Protein AF-A0A1G4PF04-F1 (afdb_monomer)

Solvent-accessible surface area (backbone atoms only — not comparable to full-atom values): 3102 Å² total; per-residue (Å²): 131,81,68,65,90,79,39,70,87,77,48,76,87,54,79,91,76,52,71,66,59,54,50,51,47,54,53,51,53,54,52,50,52,54,49,51,52,50,50,51,53,49,53,49,56,63,73,76,104

Mean predicted aligned error: 7.52 Å

Organism: NCBI:txid624147

Structure (mmCIF, N/CA/C/O backbone):
data_AF-A0A1G4PF04-F1
#
_entry.id   AF-A0A1G4PF04-F1
#
loop_
_atom_site.group_PDB
_atom_site.id
_atom_site.type_symbol
_atom_site.label_atom_id
_atom_site.label_alt_id
_atom_site.label_comp_id
_atom_site.label_asym_id
_atom_site.label_entity_id
_atom_site.label_seq_id
_atom_site.pdbx_PDB_ins_code
_atom_site.Cartn_x
_atom_site.Cartn_y
_atom_site.Cartn_z
_atom_site.occupancy
_atom_site.B_iso_or_equiv
_atom_site.auth_seq_id
_atom_site.auth_comp_id
_atom_site.auth_asym_id
_atom_site.auth_atom_id
_atom_site.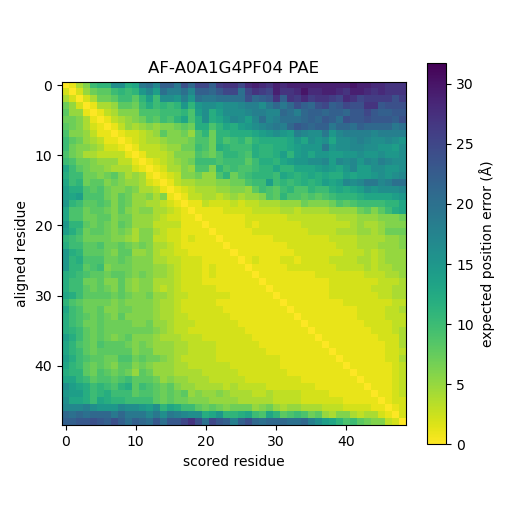pdbx_PDB_model_num
ATOM 1 N N . MET A 1 1 ? 10.208 21.513 -23.541 1.00 51.56 1 MET A N 1
ATOM 2 C CA . MET A 1 1 ? 9.713 20.182 -23.133 1.00 51.56 1 MET A CA 1
ATOM 3 C C . MET A 1 1 ? 10.884 19.230 -23.263 1.00 51.56 1 MET A C 1
ATOM 5 O O . MET A 1 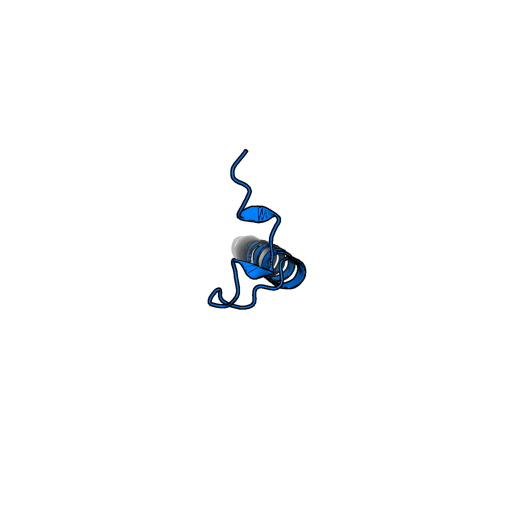1 ? 11.556 19.297 -24.281 1.00 51.56 1 MET A O 1
ATOM 9 N N . ASN A 1 2 ? 11.196 18.468 -22.214 1.00 57.00 2 ASN A N 1
ATOM 10 C CA . ASN A 1 2 ? 12.232 17.441 -22.285 1.00 57.00 2 ASN A CA 1
ATOM 11 C C . ASN A 1 2 ? 11.704 16.309 -23.177 1.00 57.00 2 ASN A C 1
ATOM 13 O O . ASN A 1 2 ? 10.702 15.687 -22.833 1.00 57.00 2 ASN A O 1
ATOM 17 N N . ASP A 1 3 ? 12.340 16.106 -24.326 1.00 61.88 3 ASP A N 1
ATOM 18 C CA . ASP A 1 3 ? 11.954 15.109 -25.331 1.00 61.88 3 ASP A CA 1
ATOM 19 C C . ASP A 1 3 ? 12.172 13.666 -24.842 1.00 61.88 3 ASP A C 1
ATOM 21 O O . ASP A 1 3 ? 11.650 12.727 -25.434 1.00 61.88 3 ASP A O 1
ATOM 25 N N . SER A 1 4 ? 12.909 13.470 -23.737 1.00 63.28 4 SER A N 1
ATOM 26 C CA . SER A 1 4 ? 13.271 12.132 -23.268 1.00 63.28 4 SER A CA 1
ATOM 27 C C . SER A 1 4 ? 12.047 11.290 -22.898 1.00 63.28 4 SER A C 1
ATOM 29 O O . SER A 1 4 ? 11.916 10.178 -23.380 1.00 63.28 4 SER A O 1
ATOM 31 N N . THR A 1 5 ? 11.074 11.839 -22.161 1.00 67.38 5 THR A N 1
ATOM 32 C CA . THR A 1 5 ? 9.924 11.081 -21.622 1.00 67.38 5 THR A CA 1
ATOM 33 C 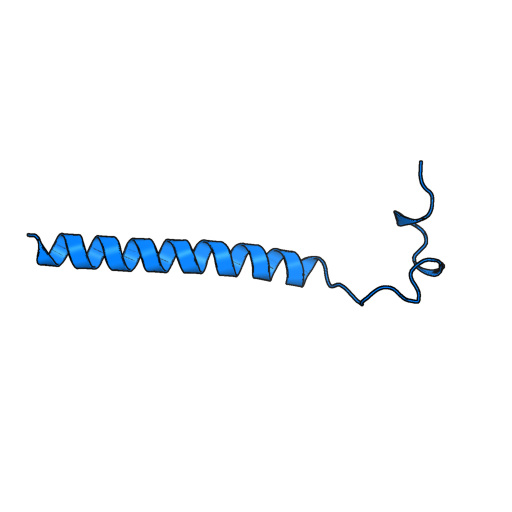C . THR A 1 5 ? 9.041 10.410 -22.686 1.00 67.38 5 THR A C 1
ATOM 35 O O . THR A 1 5 ? 8.256 9.527 -22.356 1.00 67.38 5 THR A O 1
ATOM 38 N N . ARG A 1 6 ? 9.113 10.839 -23.951 1.00 67.38 6 ARG A N 1
ATOM 39 C CA . ARG A 1 6 ? 8.265 10.332 -25.044 1.00 67.38 6 ARG A CA 1
ATOM 40 C C . ARG A 1 6 ? 8.990 9.438 -26.048 1.00 67.38 6 ARG A C 1
ATOM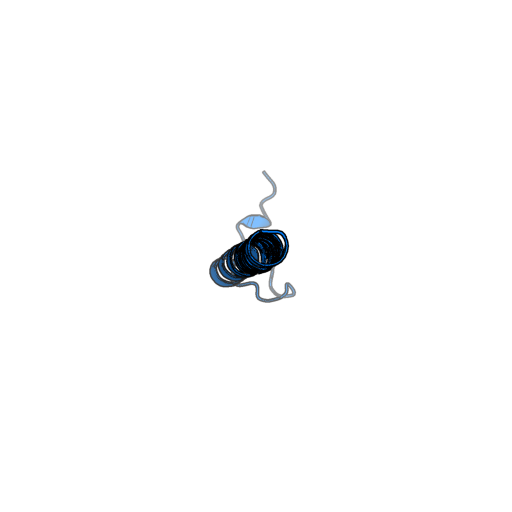 42 O O . ARG A 1 6 ? 8.318 8.886 -26.915 1.00 67.38 6 ARG A O 1
ATOM 49 N N . ASN A 1 7 ? 10.301 9.275 -25.908 1.00 77.56 7 ASN A N 1
ATOM 50 C CA . ASN A 1 7 ? 11.150 8.594 -26.880 1.00 77.56 7 ASN A CA 1
ATOM 51 C C . ASN A 1 7 ? 11.681 7.289 -26.262 1.00 77.56 7 ASN A C 1
ATOM 53 O O . ASN A 1 7 ? 12.770 7.297 -25.686 1.00 77.56 7 ASN A O 1
ATOM 57 N N . PRO A 1 8 ? 10.927 6.170 -26.315 1.00 75.00 8 PRO A N 1
ATOM 58 C CA . PRO A 1 8 ? 11.292 4.910 -25.654 1.00 75.00 8 PRO A CA 1
ATOM 59 C C . PRO A 1 8 ? 12.658 4.355 -26.093 1.00 75.00 8 PRO A C 1
ATOM 61 O O . PRO A 1 8 ? 13.320 3.656 -25.330 1.00 75.00 8 PRO A O 1
ATOM 64 N N . GLU A 1 9 ? 13.128 4.719 -27.284 1.00 78.69 9 GLU A N 1
ATOM 65 C CA . GLU A 1 9 ? 14.469 4.431 -27.793 1.00 78.69 9 GLU A CA 1
ATOM 66 C C . GLU A 1 9 ? 15.610 5.095 -27.002 1.00 78.69 9 GLU A C 1
ATOM 68 O O . GLU A 1 9 ? 16.763 4.701 -27.154 1.00 78.69 9 GLU A O 1
ATOM 73 N N . LEU A 1 10 ? 15.317 6.081 -26.149 1.00 81.75 10 LEU A N 1
ATOM 74 C CA . LEU A 1 10 ? 16.287 6.702 -25.240 1.00 81.75 10 LEU A CA 1
ATOM 75 C C . LEU A 1 10 ? 16.336 6.009 -23.866 1.00 81.75 10 LEU A C 1
ATOM 77 O O . LEU A 1 10 ? 17.241 6.279 -23.081 1.00 81.75 10 LEU A O 1
ATOM 81 N N . HIS A 1 11 ? 15.408 5.085 -23.594 1.00 77.25 11 HIS A N 1
ATOM 82 C CA . HIS A 1 11 ? 15.199 4.426 -22.298 1.00 77.25 11 HIS A CA 1
ATOM 83 C C . HIS A 1 11 ? 15.611 2.939 -22.330 1.00 77.25 11 HIS A C 1
ATOM 85 O O . HIS A 1 11 ? 15.094 2.109 -21.590 1.00 77.25 11 HIS A O 1
ATOM 91 N N . VAL A 1 12 ? 16.566 2.577 -23.197 1.00 78.50 12 VAL A N 1
ATOM 92 C CA . VAL A 1 12 ? 16.982 1.178 -23.457 1.00 78.50 12 VAL A CA 1
ATOM 93 C C . VAL A 1 12 ? 17.631 0.504 -22.241 1.00 78.50 12 VAL A C 1
ATOM 95 O O . VAL A 1 12 ? 17.602 -0.718 -22.122 1.00 78.50 12 VAL A O 1
ATOM 98 N N . TYR A 1 13 ? 18.216 1.297 -21.342 1.00 82.62 13 TYR A N 1
ATOM 99 C CA . TYR A 1 13 ? 18.864 0.818 -20.116 1.00 82.62 13 TYR A CA 1
ATOM 100 C C . TYR A 1 13 ? 18.022 1.051 -18.857 1.00 82.62 13 TYR A C 1
ATOM 102 O O . TYR A 1 13 ? 18.504 0.791 -17.755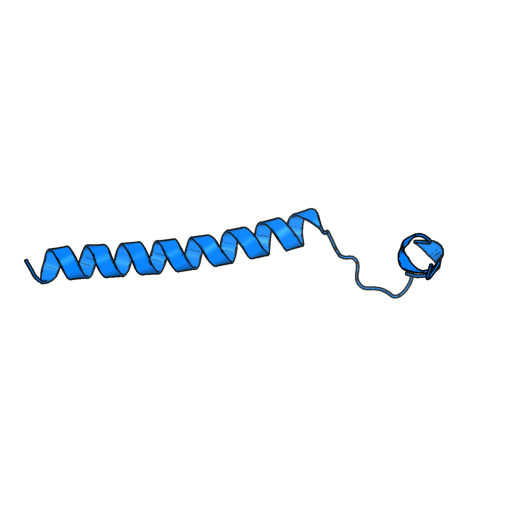 1.00 82.62 13 TYR A O 1
ATOM 110 N N . GLU A 1 14 ? 16.798 1.564 -18.996 1.00 80.38 14 GLU A N 1
ATOM 111 C CA . GLU A 1 14 ? 15.904 1.712 -17.853 1.00 80.38 14 GLU A CA 1
ATOM 112 C C . GLU A 1 14 ? 15.266 0.375 -17.488 1.00 80.38 14 GLU A C 1
ATOM 114 O O . GLU A 1 14 ? 15.024 -0.492 -18.332 1.00 80.38 14 GLU A O 1
ATOM 119 N N . GLU A 1 15 ? 15.010 0.196 -16.195 1.00 80.38 15 GLU A N 1
ATOM 120 C CA . GLU A 1 15 ? 14.289 -0.972 -15.715 1.00 80.38 15 GLU A CA 1
ATOM 121 C C . GLU A 1 15 ? 12.903 -1.010 -16.357 1.00 80.38 15 GLU A C 1
ATOM 123 O O . GLU A 1 15 ? 12.186 -0.007 -16.400 1.00 80.38 15 GLU A O 1
ATOM 128 N N . LYS A 1 16 ? 12.519 -2.188 -16.856 1.00 78.12 16 LYS A N 1
ATOM 129 C CA . LYS A 1 16 ? 11.178 -2.391 -17.387 1.00 78.12 16 LYS A CA 1
ATOM 130 C C . LYS A 1 16 ? 10.177 -2.203 -16.249 1.00 78.12 16 LYS A C 1
ATOM 132 O O . LYS A 1 16 ? 10.021 -3.087 -15.412 1.00 78.12 16 LYS A O 1
ATOM 137 N N . ARG A 1 17 ? 9.482 -1.071 -16.259 1.00 81.00 17 ARG A N 1
ATOM 138 C CA . ARG A 1 17 ? 8.396 -0.769 -15.329 1.00 81.00 17 ARG A CA 1
ATOM 139 C C . ARG A 1 17 ? 7.051 -0.984 -16.004 1.00 81.00 17 ARG A C 1
ATOM 141 O O . ARG A 1 17 ? 6.879 -0.670 -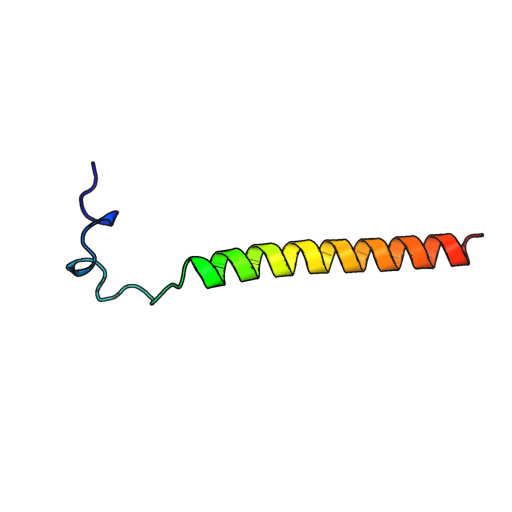17.181 1.00 81.00 17 ARG A O 1
ATOM 148 N N . ASP A 1 18 ? 6.118 -1.560 -15.259 1.00 88.81 18 ASP A N 1
ATOM 149 C CA . ASP A 1 18 ? 4.729 -1.720 -15.674 1.00 88.81 18 ASP A CA 1
ATOM 150 C C . ASP A 1 18 ? 3.883 -0.791 -14.808 1.00 88.81 18 ASP A C 1
ATOM 152 O O . ASP A 1 18 ? 3.587 -1.095 -13.652 1.00 88.81 18 ASP A O 1
ATOM 156 N N . ASP A 1 19 ? 3.513 0.359 -15.371 1.00 88.38 19 ASP A N 1
ATOM 157 C CA . ASP A 1 19 ? 2.78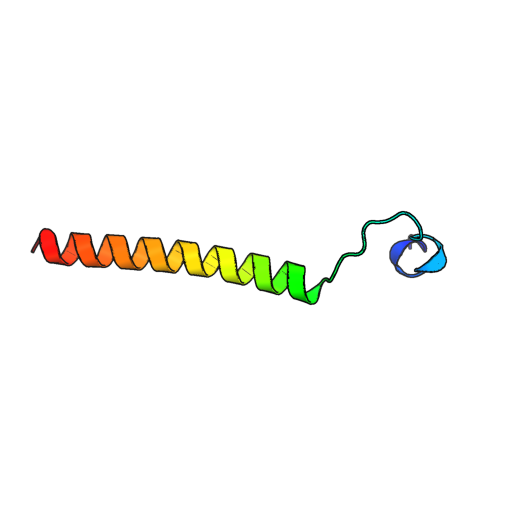4 1.402 -14.648 1.00 88.38 19 ASP A CA 1
ATOM 158 C C . ASP A 1 19 ? 1.457 0.894 -14.067 1.00 88.38 19 ASP A C 1
ATOM 160 O O . ASP A 1 19 ? 1.018 1.362 -13.015 1.00 88.38 19 ASP A O 1
ATOM 164 N N . PHE A 1 20 ? 0.810 -0.079 -14.717 1.00 92.44 20 PHE A N 1
ATOM 165 C CA . PHE A 1 20 ? -0.442 -0.634 -14.218 1.00 92.44 20 PHE A CA 1
ATOM 166 C C . PHE A 1 20 ? -0.202 -1.488 -12.973 1.00 92.44 20 PHE A C 1
ATOM 168 O O . PHE A 1 20 ? -0.911 -1.336 -11.976 1.00 92.44 20 PHE A O 1
ATOM 175 N N . ILE A 1 21 ? 0.809 -2.357 -13.012 1.00 94.25 21 ILE A N 1
ATOM 176 C CA . ILE A 1 21 ? 1.166 -3.210 -11.875 1.00 94.25 21 ILE A CA 1
A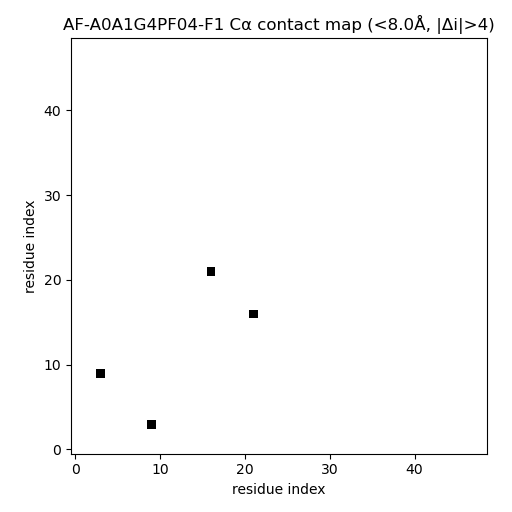TOM 177 C C . ILE A 1 21 ? 1.722 -2.381 -10.717 1.00 94.25 21 ILE A C 1
ATOM 179 O O . ILE A 1 21 ? 1.337 -2.628 -9.572 1.00 94.25 21 ILE A O 1
ATOM 183 N N . ASP A 1 22 ? 2.550 -1.374 -10.992 1.00 91.31 22 ASP A N 1
ATOM 184 C CA . ASP A 1 22 ? 3.099 -0.461 -9.984 1.00 91.31 22 ASP A CA 1
ATOM 185 C C . ASP A 1 22 ? 1.969 0.250 -9.221 1.00 91.31 22 ASP A C 1
ATOM 187 O O . ASP A 1 22 ? 1.926 0.245 -7.985 1.00 91.31 22 ASP A O 1
ATOM 191 N N . VAL A 1 23 ? 0.995 0.809 -9.950 1.00 94.25 23 VAL A N 1
ATOM 192 C CA . VAL A 1 23 ? -0.165 1.486 -9.356 1.00 94.25 23 VAL A CA 1
ATOM 193 C C . VAL A 1 23 ? -1.051 0.495 -8.605 1.00 94.25 23 VAL A C 1
ATOM 195 O O . VAL A 1 23 ? -1.388 0.736 -7.444 1.00 94.25 23 VAL A O 1
ATOM 198 N N . ALA A 1 24 ? -1.409 -0.633 -9.221 1.00 97.19 24 ALA A N 1
ATOM 199 C CA . ALA A 1 24 ? -2.262 -1.639 -8.593 1.00 97.19 24 ALA A CA 1
ATOM 200 C C . ALA A 1 24 ? -1.649 -2.168 -7.287 1.00 97.19 24 ALA A C 1
ATOM 202 O O . ALA A 1 24 ? -2.351 -2.306 -6.284 1.00 97.19 24 ALA A O 1
ATOM 203 N N . THR A 1 25 ? -0.335 -2.398 -7.275 1.00 96.88 25 THR A N 1
ATOM 204 C CA . THR A 1 25 ? 0.401 -2.853 -6.091 1.00 96.88 25 THR A CA 1
ATOM 205 C C . THR A 1 25 ? 0.409 -1.781 -5.006 1.00 96.88 25 THR A C 1
ATOM 207 O O . THR A 1 25 ? 0.080 -2.080 -3.858 1.00 96.88 25 THR A O 1
ATOM 210 N N . GLY A 1 26 ? 0.706 -0.523 -5.352 1.00 96.19 26 GLY A N 1
ATOM 211 C CA . GLY A 1 26 ? 0.689 0.587 -4.396 1.00 96.19 26 GLY A CA 1
ATOM 212 C C . GLY A 1 26 ? -0.677 0.775 -3.727 1.00 96.19 26 GLY A C 1
ATOM 213 O O . GLY A 1 26 ? -0.764 0.867 -2.500 1.00 96.19 26 GLY A O 1
ATOM 214 N N . PHE A 1 27 ? -1.758 0.752 -4.514 1.00 97.56 27 PHE A N 1
ATOM 215 C CA . PHE A 1 27 ? -3.126 0.810 -3.991 1.00 97.56 27 PHE A CA 1
ATOM 216 C C . PHE A 1 27 ? -3.458 -0.417 -3.135 1.00 97.56 27 PHE A C 1
ATOM 218 O O . PHE A 1 27 ? -3.947 -0.273 -2.014 1.00 97.56 27 PHE A O 1
ATOM 225 N N . GLY A 1 28 ? -3.167 -1.621 -3.630 1.00 98.19 28 GLY A N 1
ATOM 226 C CA . GLY A 1 28 ? -3.459 -2.869 -2.927 1.00 98.19 28 GLY A CA 1
ATOM 227 C C . GLY A 1 28 ? -2.799 -2.937 -1.551 1.00 98.19 28 GLY A C 1
ATOM 228 O O . GLY A 1 28 ? -3.471 -3.229 -0.562 1.00 98.19 28 GLY A O 1
ATOM 229 N N . VAL A 1 29 ? -1.510 -2.595 -1.464 1.00 98.44 29 VAL A N 1
ATOM 230 C CA . VAL A 1 29 ? -0.762 -2.568 -0.197 1.00 98.44 29 VAL A CA 1
ATOM 231 C C . VAL A 1 29 ? -1.369 -1.561 0.779 1.00 98.44 29 VAL A C 1
ATOM 233 O O . VAL A 1 29 ? -1.592 -1.897 1.943 1.00 98.44 29 VAL A O 1
ATOM 236 N N . PHE A 1 30 ? -1.690 -0.348 0.320 1.00 98.06 30 PHE A N 1
ATOM 237 C CA . PHE A 1 30 ? -2.270 0.681 1.182 1.00 98.06 30 PHE A CA 1
ATOM 238 C C . PHE A 1 30 ? -3.611 0.242 1.789 1.00 98.06 30 PHE A C 1
ATOM 240 O O . PHE A 1 30 ? -3.796 0.299 3.007 1.00 98.06 30 PHE A O 1
ATOM 247 N N . PHE A 1 31 ? -4.533 -0.259 0.964 1.00 98.06 31 PHE A N 1
ATOM 248 C CA . PHE A 1 31 ? -5.840 -0.709 1.446 1.00 98.06 31 PHE A CA 1
ATOM 249 C C . PHE A 1 31 ? -5.754 -1.972 2.308 1.00 98.06 31 PHE A C 1
ATOM 251 O O . PHE A 1 31 ? -6.515 -2.095 3.267 1.00 98.06 31 PHE A O 1
ATOM 258 N N . ALA A 1 32 ? -4.811 -2.879 2.036 1.00 98.62 32 ALA A N 1
ATOM 259 C CA . ALA A 1 32 ? -4.568 -4.037 2.892 1.00 98.62 32 ALA A CA 1
ATOM 260 C C . ALA A 1 32 ? -4.124 -3.619 4.304 1.00 98.62 32 ALA A C 1
ATOM 262 O O . ALA A 1 32 ? -4.626 -4.159 5.289 1.00 98.62 32 ALA A O 1
ATOM 263 N N . ILE A 1 33 ? -3.245 -2.617 4.420 1.00 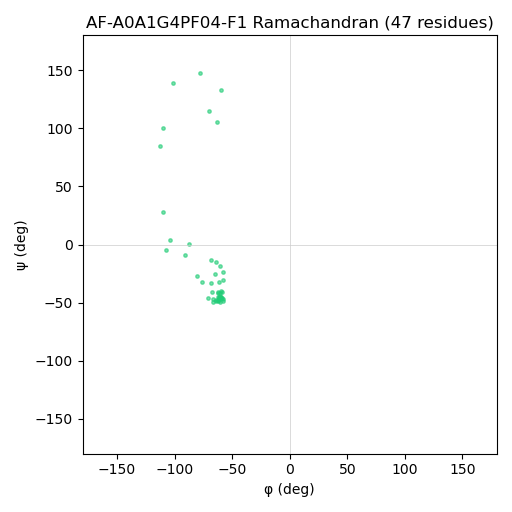98.69 33 ILE A N 1
ATOM 264 C CA . ILE A 1 33 ? -2.830 -2.065 5.720 1.00 98.69 33 ILE A CA 1
ATOM 265 C C . ILE A 1 33 ? -4.031 -1.465 6.457 1.00 98.69 33 ILE A C 1
ATOM 267 O O . ILE A 1 33 ? -4.253 -1.775 7.628 1.00 98.69 33 ILE A O 1
ATOM 271 N N . LEU A 1 34 ? -4.837 -0.645 5.776 1.00 98.56 34 LEU A N 1
ATOM 272 C CA . LEU A 1 34 ? -6.040 -0.060 6.375 1.00 98.56 34 LEU A CA 1
ATOM 273 C C . LEU A 1 34 ? -7.035 -1.130 6.835 1.00 98.56 34 LEU A C 1
ATOM 275 O O . LEU A 1 34 ? -7.610 -1.006 7.917 1.00 98.56 34 LEU A O 1
ATOM 279 N N . LEU A 1 35 ? -7.210 -2.197 6.052 1.00 98.44 35 LEU A N 1
ATOM 280 C CA . LEU A 1 35 ? -8.067 -3.321 6.412 1.00 98.44 35 LEU A CA 1
ATOM 281 C C . LEU A 1 35 ? -7.573 -4.008 7.690 1.00 98.44 35 LEU A C 1
ATOM 283 O O . LEU A 1 35 ? -8.372 -4.255 8.591 1.00 98.44 35 LEU A O 1
ATOM 287 N N . VAL A 1 36 ? -6.268 -4.268 7.807 1.00 98.75 36 VAL A N 1
ATOM 288 C CA . VAL A 1 36 ? -5.673 -4.861 9.016 1.00 98.75 36 VAL A CA 1
ATOM 289 C C . VAL A 1 36 ? -5.901 -3.968 10.235 1.00 98.75 36 VAL A C 1
ATOM 291 O O . VAL A 1 36 ? -6.333 -4.460 11.277 1.00 98.75 36 VAL A O 1
ATOM 294 N N . ILE A 1 37 ? -5.686 -2.656 10.106 1.00 98.62 37 ILE A N 1
ATOM 295 C CA . ILE A 1 37 ? -5.955 -1.694 11.185 1.00 98.62 37 ILE A CA 1
ATOM 296 C C . ILE A 1 37 ? -7.434 -1.741 11.590 1.00 98.62 37 ILE A C 1
ATOM 298 O O . ILE A 1 37 ? -7.743 -1.810 12.779 1.00 98.62 37 ILE A O 1
ATOM 302 N N . GLY A 1 38 ? -8.349 -1.756 10.618 1.00 98.50 38 GLY A N 1
ATOM 303 C CA . GLY A 1 38 ? -9.788 -1.845 10.866 1.00 98.50 38 GLY A CA 1
ATOM 304 C C . GLY A 1 38 ? -10.193 -3.139 11.575 1.00 98.50 38 GLY A C 1
ATOM 305 O O . GLY A 1 38 ? -10.991 -3.100 12.513 1.00 98.50 38 GLY A O 1
ATOM 306 N N . ILE A 1 39 ? -9.606 -4.276 11.187 1.00 98.56 39 ILE A N 1
ATOM 307 C CA . ILE A 1 39 ? -9.816 -5.570 11.850 1.00 98.56 39 ILE A CA 1
ATOM 308 C C . ILE A 1 39 ? -9.336 -5.509 13.302 1.00 98.56 39 ILE A C 1
ATOM 310 O O . ILE A 1 39 ? -10.084 -5.888 14.201 1.00 98.56 39 ILE A O 1
ATOM 314 N N . ILE A 1 40 ? -8.126 -4.997 13.547 1.00 98.44 40 ILE A N 1
ATOM 315 C CA . ILE A 1 40 ? -7.559 -4.880 14.899 1.00 98.44 40 ILE A CA 1
ATOM 316 C C . ILE A 1 40 ? -8.426 -3.970 15.771 1.00 98.44 40 ILE A C 1
ATOM 318 O O . ILE A 1 40 ? -8.774 -4.345 16.889 1.00 98.44 40 ILE A O 1
ATOM 322 N N . ALA A 1 41 ? -8.812 -2.800 15.260 1.00 98.19 41 ALA A N 1
ATOM 323 C CA . ALA A 1 41 ? -9.664 -1.860 15.982 1.00 98.19 41 ALA A CA 1
ATOM 324 C C . ALA A 1 41 ? -11.031 -2.478 16.315 1.00 98.19 41 ALA A C 1
ATOM 326 O O . ALA A 1 41 ? -11.526 -2.333 17.432 1.00 98.19 41 ALA A O 1
ATOM 327 N N . THR A 1 42 ? -11.616 -3.215 15.368 1.00 98.12 42 THR A N 1
ATOM 328 C CA . THR A 1 42 ? -12.885 -3.926 15.568 1.00 98.12 42 THR A CA 1
ATOM 329 C C . THR A 1 42 ? -12.748 -5.013 16.632 1.00 98.12 42 THR A C 1
ATOM 331 O O . THR A 1 42 ? -13.560 -5.076 17.552 1.00 98.12 42 THR A O 1
ATOM 334 N N . ALA A 1 43 ? -11.701 -5.837 16.554 1.00 97.69 43 ALA A N 1
ATOM 335 C CA . ALA A 1 43 ? -11.427 -6.879 17.539 1.00 97.69 43 ALA A CA 1
ATOM 336 C C . ALA A 1 43 ? -11.229 -6.289 18.945 1.00 97.69 43 ALA A C 1
ATOM 338 O O . ALA A 1 43 ? -11.849 -6.759 19.897 1.00 97.69 43 ALA A O 1
ATOM 339 N N . ALA A 1 44 ? -10.442 -5.217 19.068 1.00 97.31 44 ALA A N 1
ATOM 340 C CA . ALA A 1 44 ? -10.250 -4.508 20.329 1.00 97.31 44 ALA A CA 1
ATOM 341 C C . ALA A 1 44 ? -11.572 -3.941 20.870 1.00 97.31 44 ALA A C 1
ATOM 343 O O . ALA A 1 44 ? -11.886 -4.131 22.042 1.00 97.31 44 ALA A O 1
ATOM 344 N N . SER A 1 45 ? -12.394 -3.322 20.016 1.00 97.56 45 SER A N 1
ATOM 345 C CA . SER A 1 45 ? -13.706 -2.803 20.415 1.00 97.56 45 SER A CA 1
ATOM 346 C C . SER A 1 45 ? -14.656 -3.892 20.917 1.00 97.56 45 SER A C 1
ATOM 348 O O . SER A 1 45 ? -15.494 -3.596 21.765 1.00 97.56 45 SER A O 1
ATOM 350 N N . LEU A 1 46 ? -14.567 -5.117 20.393 1.00 97.25 46 LEU A N 1
ATOM 351 C CA . LEU A 1 46 ? -15.367 -6.248 20.868 1.00 97.25 46 LEU A CA 1
ATOM 352 C C . LEU A 1 46 ? -14.849 -6.808 22.198 1.00 97.25 46 LEU A C 1
ATOM 354 O O . LEU A 1 46 ? -15.650 -7.283 22.991 1.00 97.25 46 LEU A O 1
ATOM 358 N N . MET A 1 47 ? -13.537 -6.751 22.444 1.00 93.94 47 MET A N 1
ATOM 359 C CA . MET A 1 47 ? -12.914 -7.228 23.689 1.00 93.94 47 MET A CA 1
ATOM 360 C C . MET A 1 47 ? -13.028 -6.235 24.852 1.00 93.94 47 MET A C 1
ATOM 362 O O . MET A 1 47 ? -12.982 -6.641 26.007 1.00 93.94 47 MET A O 1
ATOM 366 N N . MET A 1 48 ? -13.133 -4.936 24.559 1.00 86.62 48 MET A N 1
ATOM 367 C CA . MET A 1 48 ? -13.282 -3.868 25.560 1.00 86.62 48 MET A CA 1
ATOM 368 C C . MET A 1 48 ? -14.743 -3.599 25.952 1.00 86.62 48 MET A C 1
ATOM 370 O O . MET A 1 48 ? -15.005 -2.692 26.743 1.00 86.62 48 MET A O 1
ATOM 374 N N . LYS A 1 49 ? -15.683 -4.339 25.365 1.00 56.62 49 LYS A N 1
ATOM 375 C CA . LYS A 1 49 ? -17.119 -4.252 25.623 1.00 56.62 49 LYS A CA 1
ATOM 376 C C . LYS A 1 49 ? -17.548 -5.318 26.622 1.00 56.62 49 LYS A C 1
ATOM 378 O O . LYS A 1 49 ? -18.446 -4.999 27.429 1.00 56.62 49 LYS A O 1
#

Sequence (49 aa):
MNDSTRNPELHVYEEKRDDFIDVATGFGVFFAILLVIGIIATAASLMMK

Foldseek 3Di:
DPPQVPPVVNCPPPDDDDPVCVVVVVVVVVVVVVVVVVVVVVVVVVVVD

Radius of gyration: 20.49 Å; Cα contacts (8 Å, |Δi|>4): 2; chains: 1; bounding box: 36×27×53 Å

Secondary structure (DSSP, 8-state):
--GGGG-GGG-TTS----HHHHHHHHHHHHHHHHHHHHHHHHHHHHH--

pLDDT: mean 87.35, std 13.36, range [51.56, 98.75]